Protein AF-A0A3P9P3L5-F1 (afdb_monomer_lite)

InterPro domains:
  IPR000198 Rho GTPase-activating protein domain [PS50238] (23-99)
  IPR008936 Rho GTPase activation protein [G3DSA:1.10.555.10] (2-95)
  IPR008936 Rho GTPase activation protein [SSF48350] (19-73)
  IPR051576 PX Domain-Containing Rho GAP [PTHR15729] (1-70)

Foldseek 3Di:
DDDDDDVVVCVVVVNDDDFPPPDDPVVNCVVLVHPDRVVVVLVVVLCVPPVPDPCPVNDDDDVVLVVQVNVVVGVPDPDDPDSVSVCVSPPDPDDDDDD

pLDDT: mean 77.46, std 15.01, range [30.58, 94.38]

Organism: Poecilia reticulata (NCBI:txid8081)

Secondary structure (DSSP, 8-state):
-PPPPPHHHHHHTTSS---SSSS-HHHHHHHHT-SS-HHHHHHHHHIIIII--TTTTTSPPPHHHHHHHHHHHHH--SS---HHHHHHHH--SS-----

Sequence (99 aa):
MKSRPPPQKLRQRGILRERVFGCDLGEHLHNSGHDVPQVVKSCAEFIEKIGVVDGIYRLSGISSNIQKLRFRLKILLSKSLTFSAFKEIFSPPNLSMEI

Structure (mmCIF, N/CA/C/O backbone):
data_AF-A0A3P9P3L5-F1
#
_entry.id   AF-A0A3P9P3L5-F1
#
loop_
_atom_site.group_PDB
_atom_site.id
_atom_site.type_symbol
_atom_site.label_atom_id
_atom_site.label_alt_id
_atom_site.label_comp_id
_atom_site.label_asym_id
_atom_site.label_entity_id
_atom_site.label_seq_id
_atom_site.pdbx_PDB_ins_code
_atom_site.Cartn_x
_atom_site.Cartn_y
_atom_site.Cartn_z
_atom_site.occupancy
_atom_site.B_iso_or_equiv
_atom_site.auth_seq_id
_atom_site.auth_comp_id
_atom_site.auth_asym_id
_atom_site.auth_atom_id
_atom_site.pdbx_PDB_model_num
ATOM 1 N N . MET A 1 1 ? 3.631 2.453 39.952 1.00 55.94 1 MET A N 1
ATOM 2 C CA . MET A 1 1 ? 3.816 2.564 38.484 1.00 55.94 1 MET A CA 1
ATOM 3 C C . MET A 1 1 ? 2.443 2.719 37.833 1.00 55.94 1 MET A C 1
ATOM 5 O O . MET A 1 1 ? 1.575 1.910 38.126 1.00 55.94 1 MET A O 1
ATOM 9 N N . LYS A 1 2 ? 2.190 3.764 37.029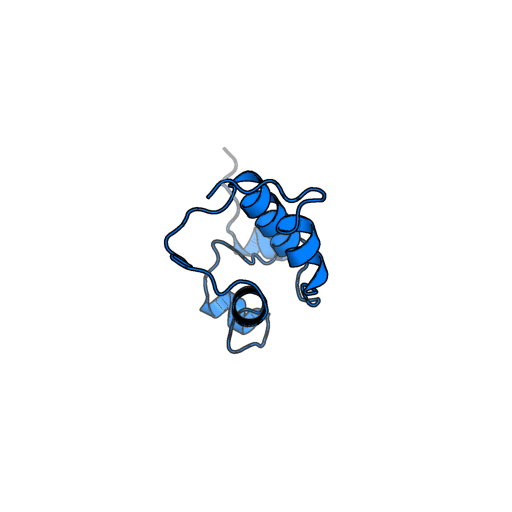 1.00 68.50 2 LYS A N 1
ATOM 10 C CA . LYS A 1 2 ? 0.903 3.908 36.314 1.00 68.50 2 LYS A CA 1
ATOM 11 C C . LYS A 1 2 ? 0.858 2.892 35.166 1.00 68.50 2 LYS A C 1
ATOM 13 O O . LYS A 1 2 ? 1.759 2.889 34.331 1.00 68.50 2 LYS A O 1
ATOM 18 N N . SER A 1 3 ? -0.155 2.028 35.143 1.00 80.12 3 SER A N 1
ATOM 19 C CA . SER A 1 3 ? -0.340 1.027 34.088 1.00 80.12 3 SER A CA 1
ATOM 20 C C . SER A 1 3 ? -0.666 1.688 32.744 1.00 80.12 3 SER A C 1
ATOM 22 O O . SER A 1 3 ? -1.318 2.735 32.688 1.00 80.12 3 SER A O 1
ATOM 24 N N . ARG A 1 4 ? -0.195 1.086 31.641 1.00 78.56 4 ARG A N 1
ATOM 25 C CA . ARG A 1 4 ? -0.537 1.532 30.283 1.00 78.56 4 ARG A CA 1
ATOM 26 C C . ARG A 1 4 ? -2.068 1.456 30.116 1.00 78.56 4 ARG A C 1
ATOM 28 O O . ARG A 1 4 ? -2.627 0.379 30.321 1.00 78.56 4 ARG A O 1
ATOM 35 N N . PRO A 1 5 ? -2.755 2.551 29.740 1.00 79.38 5 PRO A N 1
ATOM 36 C CA . PRO A 1 5 ? -4.199 2.531 29.534 1.00 79.38 5 PRO A CA 1
ATOM 37 C C . PRO A 1 5 ? -4.601 1.541 28.428 1.00 79.38 5 PRO A C 1
ATOM 39 O O . PRO A 1 5 ? -3.865 1.408 27.446 1.00 79.38 5 PRO A O 1
ATOM 42 N N . PRO A 1 6 ? -5.772 0.889 28.535 1.00 78.75 6 PRO A N 1
ATOM 43 C CA . PRO A 1 6 ? -6.263 -0.016 27.504 1.00 78.75 6 PRO A CA 1
ATOM 44 C C . PRO A 1 6 ? -6.511 0.729 26.177 1.00 78.75 6 PRO A C 1
ATOM 46 O O . PRO A 1 6 ? -6.917 1.899 26.204 1.00 78.75 6 PRO A O 1
ATOM 49 N N . PRO A 1 7 ? -6.328 0.068 25.015 1.00 70.75 7 PRO A N 1
ATOM 50 C CA . PRO A 1 7 ? -6.436 0.688 23.690 1.00 70.75 7 PRO A CA 1
ATOM 51 C C . PRO A 1 7 ? -7.743 1.456 23.481 1.00 70.75 7 PRO A C 1
ATOM 53 O O . PRO A 1 7 ? -7.733 2.556 22.940 1.00 70.75 7 PRO A O 1
ATOM 56 N N . GLN A 1 8 ? -8.854 0.933 23.997 1.00 76.06 8 GLN A N 1
ATOM 57 C CA . GLN A 1 8 ? -10.179 1.544 23.896 1.00 76.06 8 GLN A CA 1
ATOM 58 C C . GLN A 1 8 ? -10.250 2.927 24.571 1.00 76.06 8 GLN A C 1
ATOM 60 O O . GLN A 1 8 ? -10.780 3.871 23.987 1.00 76.06 8 GLN A O 1
ATOM 65 N N . LYS A 1 9 ? -9.620 3.096 25.746 1.00 76.50 9 LYS A N 1
ATOM 66 C CA . LYS A 1 9 ? -9.509 4.405 26.422 1.00 76.50 9 LYS A CA 1
ATOM 67 C C . LYS A 1 9 ? -8.599 5.369 25.659 1.00 76.50 9 LYS A C 1
ATOM 69 O O . LYS A 1 9 ? -8.810 6.577 25.711 1.00 76.50 9 LYS A O 1
ATOM 74 N N . LEU A 1 10 ? -7.594 4.855 24.947 1.00 76.56 10 LEU A N 1
ATOM 75 C CA . LEU A 1 10 ? -6.727 5.669 24.090 1.00 76.56 10 LEU A CA 1
ATOM 76 C C . LEU A 1 10 ? -7.455 6.126 22.816 1.00 76.56 10 LEU A C 1
ATOM 78 O O . LEU A 1 10 ? -7.250 7.265 22.401 1.00 76.56 10 LEU A O 1
ATOM 82 N N . ARG A 1 11 ? -8.332 5.290 22.2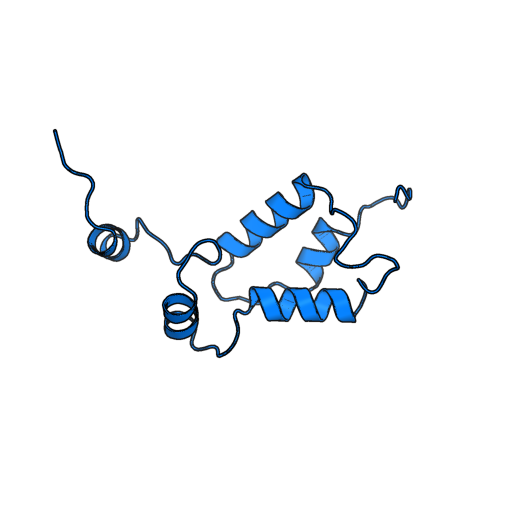34 1.00 71.12 11 ARG A N 1
ATOM 83 C CA . ARG A 1 11 ? -9.196 5.669 21.096 1.00 71.12 11 ARG A CA 1
ATOM 84 C C . ARG A 1 11 ? -10.216 6.730 21.500 1.00 71.12 11 ARG A C 1
ATOM 86 O O . ARG A 1 11 ? -10.299 7.756 20.840 1.00 71.12 11 ARG A O 1
ATOM 93 N N . GLN A 1 12 ? -10.912 6.537 22.627 1.00 75.00 12 GLN A N 1
ATOM 94 C CA . GLN A 1 12 ? -11.886 7.511 23.153 1.00 75.00 12 GLN A CA 1
ATOM 95 C C . GLN A 1 12 ? -11.266 8.885 23.435 1.00 75.00 12 GLN A C 1
ATOM 97 O O . GLN A 1 12 ? -11.904 9.908 23.224 1.00 75.00 12 GLN A O 1
ATOM 102 N N . ARG A 1 13 ? -10.004 8.921 23.879 1.00 75.44 13 ARG A N 1
ATOM 103 C CA . ARG A 1 13 ? -9.255 10.169 24.098 1.00 75.44 13 ARG A CA 1
ATOM 104 C C . ARG A 1 13 ? -8.693 10.788 22.812 1.00 75.44 13 ARG A C 1
ATOM 106 O O . ARG A 1 13 ? -7.970 11.773 22.894 1.00 75.44 13 ARG A O 1
ATOM 113 N N . GLY A 1 14 ? -8.933 10.184 21.646 1.00 65.50 14 GLY A N 1
ATOM 114 C CA . GLY A 1 14 ? -8.372 10.619 20.362 1.00 65.50 14 GLY A CA 1
ATOM 115 C C . GLY A 1 14 ? -6.854 10.433 20.233 1.00 65.50 14 GLY A C 1
ATOM 116 O O . GLY A 1 14 ? -6.264 10.852 19.237 1.00 65.50 14 GLY A O 1
ATOM 117 N N . ILE A 1 15 ? -6.212 9.796 21.221 1.00 71.44 15 ILE A N 1
ATOM 118 C CA . ILE A 1 15 ? -4.768 9.522 21.240 1.00 71.44 15 ILE A CA 1
ATOM 119 C C . ILE A 1 15 ? -4.446 8.425 20.222 1.00 71.44 15 ILE A C 1
ATOM 121 O O . ILE A 1 15 ? -3.465 8.514 19.485 1.00 71.44 15 ILE A O 1
ATOM 125 N N . LEU A 1 16 ? -5.288 7.389 20.164 1.00 67.56 16 LEU A N 1
ATOM 126 C CA . LEU A 1 16 ? -5.183 6.321 19.177 1.00 67.56 16 LEU A CA 1
ATOM 127 C C . LEU A 1 16 ? -6.129 6.618 18.010 1.00 67.56 16 LEU A C 1
ATOM 129 O O . LEU A 1 16 ? -7.319 6.313 18.068 1.00 67.56 16 LEU A O 1
ATOM 133 N N . ARG A 1 17 ? -5.577 7.234 16.960 1.00 66.94 17 ARG A N 1
ATOM 134 C CA . ARG A 1 17 ? -6.283 7.478 15.696 1.00 66.94 17 ARG A CA 1
ATOM 135 C C . ARG A 1 17 ? -6.470 6.186 14.910 1.00 66.94 17 ARG A C 1
ATOM 137 O O . ARG A 1 17 ? -5.736 5.216 15.113 1.00 66.94 17 ARG A O 1
ATOM 144 N N . GLU A 1 18 ? -7.446 6.202 14.009 1.00 68.44 18 GLU A N 1
ATOM 145 C CA . GLU A 1 18 ? -7.624 5.144 13.023 1.00 68.44 18 GLU A CA 1
ATOM 146 C C . GLU A 1 18 ? -6.314 4.916 12.260 1.00 68.44 18 GLU A C 1
ATOM 148 O O . GLU A 1 18 ? -5.601 5.853 11.890 1.00 68.44 18 GLU A O 1
ATOM 153 N N . ARG A 1 19 ? -5.949 3.644 12.120 1.00 75.06 19 ARG A N 1
ATOM 154 C CA . ARG A 1 19 ? -4.704 3.227 11.485 1.00 75.06 19 ARG A CA 1
ATOM 155 C C . ARG A 1 19 ? -5.053 2.594 10.149 1.00 75.06 19 ARG A C 1
ATOM 157 O O . ARG A 1 19 ? -5.996 1.821 10.071 1.00 75.06 19 ARG A O 1
ATOM 164 N N . VAL A 1 20 ? -4.262 2.917 9.131 1.00 80.94 20 VAL A N 1
ATOM 165 C CA . VAL A 1 20 ? -4.317 2.256 7.817 1.00 80.94 20 VAL A CA 1
ATOM 166 C C . VAL A 1 20 ? -3.375 1.045 7.773 1.00 80.94 20 VAL A C 1
ATOM 168 O O . VAL A 1 20 ? -3.632 0.076 7.072 1.00 80.94 20 VAL A O 1
ATOM 171 N N . PHE A 1 21 ? -2.286 1.072 8.551 1.00 86.12 21 PHE A N 1
ATOM 172 C CA . PHE A 1 21 ? -1.299 -0.008 8.620 1.00 86.12 21 PHE A CA 1
ATOM 173 C C . PHE A 1 21 ? -1.221 -0.604 10.023 1.00 86.12 21 PHE A C 1
ATOM 175 O O . PHE A 1 21 ? -1.2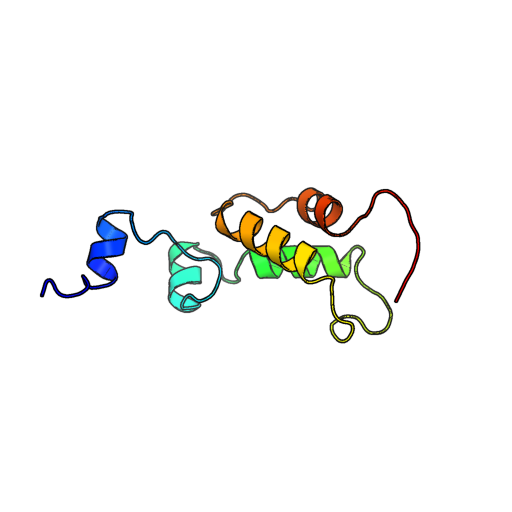51 0.132 11.014 1.00 86.12 21 PHE A O 1
ATOM 182 N N . GLY A 1 22 ? -1.032 -1.924 10.102 1.00 85.06 22 GLY A N 1
ATOM 183 C CA . GLY A 1 22 ? -0.864 -2.639 11.372 1.00 85.06 22 GLY A CA 1
ATOM 184 C C . GLY A 1 22 ? -2.123 -2.644 12.247 1.00 85.06 22 GLY A C 1
ATOM 185 O O . GLY A 1 22 ? -2.009 -2.702 13.471 1.00 85.06 22 GLY A O 1
ATOM 186 N N . CYS A 1 23 ? -3.304 -2.506 11.641 1.00 84.94 23 CYS A N 1
ATOM 187 C CA . CYS A 1 23 ? -4.597 -2.692 12.296 1.00 84.94 23 CYS A CA 1
ATOM 188 C C . CYS A 1 23 ? -5.243 -4.007 11.867 1.00 84.94 23 CYS A C 1
ATOM 190 O O . CYS A 1 23 ? -4.839 -4.607 10.871 1.00 84.94 23 CYS A O 1
ATOM 192 N N . ASP A 1 24 ? -6.259 -4.415 12.624 1.00 89.19 24 ASP A N 1
ATOM 193 C CA . ASP A 1 24 ? -7.158 -5.473 12.195 1.00 89.19 24 ASP A CA 1
ATOM 194 C C . ASP A 1 24 ? -7.918 -5.043 10.930 1.00 89.19 24 ASP A C 1
ATOM 196 O O . ASP A 1 24 ? -8.341 -3.887 10.806 1.00 89.19 24 ASP A O 1
ATOM 200 N N . LEU A 1 25 ? -8.050 -5.964 9.974 1.00 89.62 25 LEU A N 1
ATOM 201 C CA . LEU A 1 25 ? -8.703 -5.683 8.699 1.00 89.62 25 LEU A CA 1
ATOM 202 C C . LEU A 1 25 ? -10.218 -5.538 8.872 1.00 89.62 25 LEU A C 1
ATOM 204 O O . LEU A 1 25 ? -10.795 -4.617 8.305 1.00 89.62 25 LEU A O 1
ATOM 208 N N . GLY A 1 26 ? -10.856 -6.399 9.669 1.00 89.56 26 GLY A N 1
ATOM 209 C CA . GLY A 1 26 ? -12.302 -6.350 9.899 1.00 89.56 26 GLY A CA 1
ATOM 210 C C . GLY A 1 26 ? -12.724 -5.040 10.560 1.00 89.56 26 GLY A C 1
ATOM 211 O O . GLY A 1 26 ? -13.651 -4.381 10.097 1.00 89.56 26 GLY A O 1
ATOM 212 N N . GLU A 1 27 ? -11.980 -4.604 11.577 1.00 87.56 27 GLU A N 1
ATOM 213 C CA . GLU A 1 27 ? -12.165 -3.303 12.226 1.00 87.56 27 GLU A CA 1
ATOM 214 C C . GLU A 1 27 ? -11.981 -2.141 11.237 1.00 87.56 27 GLU A C 1
ATOM 216 O O . GLU A 1 27 ? -12.760 -1.189 11.252 1.00 87.56 27 GLU A O 1
ATOM 221 N N . HIS A 1 28 ? -10.971 -2.205 10.364 1.00 85.06 28 HIS A N 1
ATOM 222 C CA . HIS A 1 28 ? -10.718 -1.167 9.362 1.00 85.06 28 HIS A CA 1
ATOM 223 C C . HIS A 1 28 ? -11.838 -1.076 8.317 1.00 85.06 28 HIS A C 1
ATOM 225 O O . HIS A 1 28 ? -12.294 0.019 7.991 1.00 85.06 28 HIS A O 1
ATOM 231 N N . LEU A 1 29 ? -12.312 -2.212 7.804 1.00 88.62 29 LEU A N 1
ATOM 232 C CA . LEU A 1 29 ? -13.404 -2.251 6.828 1.00 88.62 29 LEU A CA 1
ATOM 233 C C . LEU A 1 29 ? -14.725 -1.797 7.449 1.00 88.62 29 LEU A C 1
ATOM 235 O O . LEU A 1 29 ? -15.427 -0.980 6.859 1.00 88.62 29 LEU A O 1
ATOM 239 N N . HIS A 1 30 ? -15.011 -2.233 8.677 1.00 87.75 30 HIS A N 1
ATOM 240 C CA . HIS A 1 30 ? -16.188 -1.794 9.420 1.00 87.75 30 HIS A CA 1
ATOM 241 C C . HIS A 1 30 ? -16.189 -0.277 9.666 1.00 87.75 30 HIS A C 1
ATOM 243 O O . HIS A 1 30 ? -17.204 0.374 9.442 1.00 87.75 30 HIS A O 1
ATOM 249 N N . ASN A 1 31 ? -15.052 0.301 10.076 1.00 83.31 31 ASN A N 1
ATOM 250 C CA . ASN A 1 31 ? -14.947 1.745 10.324 1.00 83.31 31 ASN A CA 1
ATOM 251 C C . ASN A 1 31 ? -15.000 2.573 9.030 1.00 83.31 31 ASN A C 1
ATOM 253 O O . ASN A 1 31 ? -15.555 3.669 9.030 1.00 83.31 31 ASN A O 1
ATOM 257 N N . SER A 1 32 ? -14.412 2.068 7.942 1.00 81.75 32 SER A N 1
ATOM 258 C CA . SER A 1 32 ? -14.351 2.780 6.659 1.00 81.75 32 SER A CA 1
ATOM 259 C C . SER A 1 32 ? -15.602 2.610 5.795 1.00 81.75 32 SER A C 1
ATOM 261 O O . SER A 1 32 ? -15.806 3.401 4.876 1.00 81.75 32 SER A O 1
ATOM 263 N N . GLY A 1 33 ? -16.439 1.604 6.070 1.00 86.19 33 GLY A N 1
ATOM 264 C CA . GLY A 1 33 ? -17.636 1.305 5.280 1.00 86.19 33 GLY A CA 1
ATOM 265 C C . GLY A 1 33 ? -17.320 0.802 3.868 1.00 86.19 33 GLY A C 1
ATOM 266 O O . GLY A 1 33 ? -18.112 1.000 2.948 1.00 86.19 33 GLY A O 1
ATOM 267 N N . HIS A 1 34 ? -16.145 0.203 3.669 1.00 87.31 34 HIS A N 1
ATOM 268 C CA . HIS A 1 34 ? -15.702 -0.321 2.381 1.00 87.31 34 HIS A CA 1
ATOM 269 C C . HIS A 1 34 ? -15.418 -1.818 2.458 1.00 87.31 34 HIS A C 1
ATOM 271 O O . HIS A 1 34 ? -14.871 -2.294 3.447 1.00 87.31 34 HIS A O 1
ATOM 277 N N . ASP A 1 35 ? -15.678 -2.536 1.365 1.00 92.75 35 ASP A N 1
ATOM 278 C CA . ASP A 1 35 ? -15.394 -3.978 1.276 1.00 92.75 35 ASP A CA 1
ATOM 279 C C . ASP A 1 35 ? -13.903 -4.284 1.063 1.00 92.75 35 ASP A C 1
ATOM 281 O O . ASP A 1 35 ? -13.435 -5.392 1.309 1.00 92.75 35 ASP A O 1
ATOM 285 N N . VAL A 1 36 ? -13.136 -3.291 0.600 1.00 91.06 36 VAL A N 1
ATOM 286 C CA . VAL A 1 36 ? -11.689 -3.391 0.369 1.00 91.06 36 VAL A CA 1
ATOM 287 C C . VAL A 1 36 ? -11.027 -2.088 0.831 1.00 91.06 36 VAL A C 1
ATOM 289 O O . VAL A 1 36 ? -11.544 -1.014 0.496 1.00 91.06 36 VAL A O 1
ATOM 292 N N . PRO A 1 37 ? -9.875 -2.135 1.535 1.00 88.50 37 PRO A N 1
ATOM 293 C CA . PRO A 1 37 ? -9.171 -0.927 1.950 1.00 88.50 37 PRO A CA 1
ATOM 294 C C . PRO A 1 37 ? -8.825 -0.042 0.749 1.00 88.50 37 PRO A C 1
ATOM 296 O O . PRO A 1 37 ? -8.243 -0.511 -0.231 1.00 88.50 37 PRO A O 1
ATOM 299 N N . GLN A 1 38 ? -9.112 1.257 0.841 1.00 85.88 38 GLN A N 1
ATOM 300 C CA . GLN A 1 38 ? -8.868 2.194 -0.265 1.00 85.88 38 GLN A CA 1
ATOM 301 C C . G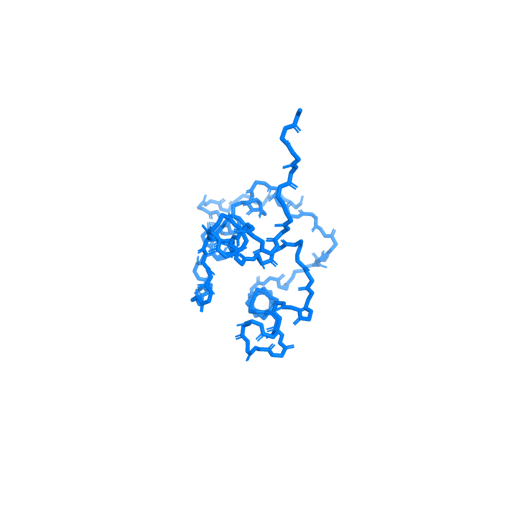LN A 1 38 ? -7.395 2.240 -0.688 1.00 85.88 38 GLN A C 1
ATOM 303 O O . GLN A 1 38 ? -7.099 2.326 -1.873 1.00 85.88 38 GLN A O 1
ATOM 308 N N . VAL A 1 39 ? -6.467 2.081 0.263 1.00 85.56 39 VAL A N 1
ATOM 309 C CA . VAL A 1 39 ? -5.031 1.957 -0.034 1.00 85.56 39 VAL A CA 1
ATOM 310 C C . VAL A 1 39 ? -4.733 0.822 -1.016 1.00 85.56 39 VAL A C 1
ATOM 312 O O . VAL A 1 39 ? -3.906 0.993 -1.906 1.00 85.56 39 VAL A O 1
ATOM 315 N N . VAL A 1 40 ? -5.415 -0.319 -0.885 1.00 90.12 40 VAL A N 1
ATOM 316 C CA . VAL A 1 40 ? -5.215 -1.476 -1.763 1.00 90.12 40 VAL A CA 1
ATOM 317 C C . VAL A 1 40 ? -5.747 -1.164 -3.158 1.00 90.12 40 VAL A C 1
ATOM 319 O O . VAL A 1 40 ? -5.016 -1.359 -4.126 1.00 90.12 40 VAL A O 1
ATOM 322 N N . LYS A 1 41 ? -6.964 -0.607 -3.260 1.00 89.44 41 LYS A N 1
ATOM 323 C CA . LYS A 1 41 ? -7.554 -0.197 -4.546 1.00 89.44 41 LYS A CA 1
ATOM 324 C C . LYS A 1 41 ? -6.665 0.806 -5.281 1.00 89.44 41 LYS A C 1
ATOM 326 O O . LYS A 1 41 ? -6.297 0.572 -6.424 1.00 89.44 41 LYS A O 1
ATOM 331 N N . SER A 1 42 ? -6.245 1.878 -4.607 1.00 86.88 42 SER A N 1
ATOM 332 C CA . SER A 1 42 ? -5.418 2.919 -5.228 1.00 86.88 42 SER A CA 1
ATOM 333 C C . SER A 1 42 ? -4.050 2.404 -5.681 1.00 86.88 42 SER A C 1
ATOM 335 O O . SER A 1 42 ? -3.576 2.795 -6.745 1.00 86.88 42 SER A O 1
ATOM 337 N N . CYS A 1 43 ? -3.408 1.526 -4.901 1.00 88.38 43 CYS A N 1
ATOM 338 C CA . CYS A 1 43 ? -2.155 0.892 -5.314 1.00 88.38 43 CYS A CA 1
ATOM 339 C C . CYS A 1 43 ? -2.350 -0.002 -6.547 1.00 88.38 43 CYS A C 1
ATOM 341 O O . CYS A 1 43 ? -1.533 0.062 -7.463 1.00 88.38 43 CYS A O 1
ATOM 343 N N . ALA A 1 44 ? -3.414 -0.813 -6.575 1.00 91.25 44 ALA A N 1
ATOM 344 C CA . ALA A 1 44 ? -3.724 -1.683 -7.707 1.00 91.25 44 ALA A CA 1
ATOM 345 C C . ALA A 1 44 ? -3.971 -0.866 -8.983 1.00 91.25 44 ALA A C 1
ATOM 347 O O . ALA A 1 44 ? -3.281 -1.072 -9.976 1.00 91.25 44 ALA A O 1
ATOM 348 N N . GLU A 1 45 ? -4.835 0.150 -8.918 1.00 89.75 45 GLU A N 1
ATOM 349 C CA . GLU A 1 45 ? -5.114 1.038 -10.054 1.00 89.75 45 GLU A CA 1
ATOM 350 C C . GLU A 1 45 ? -3.860 1.762 -10.569 1.00 89.75 45 GLU A C 1
ATOM 352 O O . GLU A 1 45 ? -3.705 1.980 -11.771 1.00 89.75 45 GLU A O 1
ATOM 357 N N . PHE A 1 46 ? -2.961 2.182 -9.671 1.00 87.75 46 PHE A N 1
ATOM 358 C CA . PHE A 1 46 ? -1.705 2.823 -10.066 1.00 87.75 46 PHE A CA 1
ATOM 359 C C . PHE A 1 46 ? -0.800 1.857 -10.835 1.00 87.75 46 PHE A C 1
ATOM 361 O O . PHE A 1 46 ? -0.246 2.215 -11.878 1.00 87.75 46 PHE A O 1
ATOM 368 N N . ILE A 1 47 ? -0.677 0.632 -10.325 1.00 89.12 47 ILE A N 1
ATOM 369 C CA . ILE A 1 47 ? 0.115 -0.427 -10.941 1.00 89.12 47 ILE A CA 1
ATOM 370 C C . ILE A 1 47 ? -0.447 -0.790 -12.315 1.00 89.12 47 ILE A C 1
ATOM 372 O O . ILE A 1 47 ? 0.310 -0.794 -13.280 1.00 89.12 47 ILE A O 1
ATOM 376 N N . GLU A 1 48 ? -1.754 -1.013 -12.424 1.00 91.75 48 GLU A N 1
ATOM 377 C CA . GLU A 1 48 ? -2.421 -1.355 -13.685 1.00 91.75 48 GLU A CA 1
ATOM 378 C C . GLU A 1 48 ? -2.225 -0.280 -14.760 1.00 91.75 48 GLU A C 1
ATOM 380 O O . GLU A 1 48 ? -2.061 -0.602 -15.934 1.00 91.75 48 GLU A O 1
ATOM 385 N N . LYS A 1 49 ? -2.209 1.002 -14.372 1.00 87.38 49 LYS A N 1
ATOM 386 C CA . LYS A 1 49 ? -2.068 2.115 -15.321 1.00 87.38 49 LYS A CA 1
ATOM 387 C C . LYS A 1 49 ? -0.644 2.314 -15.826 1.00 87.38 49 LYS A C 1
ATOM 389 O O . LYS A 1 49 ? -0.475 2.598 -17.008 1.00 87.38 49 LYS A O 1
ATOM 394 N N . ILE A 1 50 ? 0.358 2.279 -14.943 1.00 85.19 50 ILE A N 1
ATOM 395 C CA . ILE A 1 50 ? 1.738 2.664 -15.307 1.00 85.19 50 ILE A CA 1
ATOM 396 C C . ILE A 1 50 ? 2.842 1.841 -14.632 1.00 85.19 50 ILE A C 1
ATOM 398 O O . ILE A 1 50 ? 4.017 2.091 -14.881 1.00 85.19 50 ILE A O 1
ATOM 402 N N . GLY A 1 51 ? 2.496 0.911 -13.744 1.00 83.19 51 GLY A N 1
ATOM 403 C CA . GLY A 1 51 ? 3.460 0.132 -12.964 1.00 83.19 51 GLY A CA 1
ATOM 404 C C . GLY A 1 51 ? 3.740 -1.265 -13.513 1.00 83.19 51 GLY A C 1
ATOM 405 O O . GLY A 1 51 ? 4.567 -1.961 -12.930 1.00 83.19 51 GLY A O 1
ATOM 406 N N . VAL A 1 52 ? 3.070 -1.687 -14.593 1.00 88.62 52 VAL A N 1
ATOM 407 C CA . VAL A 1 52 ? 3.285 -2.998 -15.227 1.00 88.62 52 VAL A CA 1
ATOM 408 C C . VAL A 1 52 ? 4.638 -3.019 -15.939 1.00 88.62 52 VAL A C 1
ATOM 410 O O . VAL A 1 52 ? 4.781 -2.511 -17.048 1.00 88.62 52 VAL A O 1
ATOM 413 N N . VAL A 1 53 ? 5.632 -3.604 -15.274 1.00 87.81 53 VAL A N 1
ATOM 414 C CA . VAL A 1 53 ? 7.020 -3.743 -15.740 1.00 87.81 53 VAL A CA 1
ATOM 415 C C . VAL A 1 53 ? 7.519 -5.170 -15.510 1.00 87.81 53 VAL A C 1
ATOM 417 O O . VAL A 1 53 ? 6.905 -5.933 -14.758 1.00 87.81 53 VAL A O 1
ATOM 420 N N . ASP A 1 54 ? 8.639 -5.541 -16.132 1.00 90.75 54 ASP A N 1
ATOM 421 C CA . ASP A 1 54 ? 9.258 -6.841 -15.868 1.00 90.75 54 ASP A CA 1
ATOM 422 C C . ASP A 1 54 ? 9.687 -6.960 -14.396 1.00 90.75 54 ASP A C 1
ATOM 424 O O . ASP A 1 54 ? 10.182 -6.012 -13.785 1.00 90.75 54 ASP A O 1
ATOM 428 N N . GLY A 1 55 ? 9.443 -8.124 -13.798 1.00 91.00 55 GLY A N 1
ATOM 429 C CA . GLY A 1 55 ? 9.709 -8.347 -12.377 1.00 91.00 55 GLY A CA 1
ATOM 430 C C . GLY A 1 55 ? 8.841 -7.525 -11.412 1.00 91.00 55 GLY A C 1
ATOM 431 O O . GLY A 1 55 ? 9.219 -7.378 -10.245 1.00 91.00 55 GLY A O 1
ATOM 432 N N . ILE A 1 56 ? 7.685 -7.006 -11.846 1.00 88.75 56 ILE A N 1
ATOM 433 C CA . ILE A 1 56 ? 6.723 -6.342 -10.955 1.00 88.75 56 ILE A CA 1
ATOM 434 C C . ILE A 1 56 ? 6.395 -7.212 -9.727 1.00 88.75 56 ILE A C 1
ATOM 436 O O . ILE A 1 56 ? 6.308 -8.435 -9.814 1.00 88.75 56 ILE A O 1
ATOM 440 N N . TYR A 1 57 ? 6.261 -6.577 -8.559 1.00 91.75 57 TYR A N 1
ATOM 441 C CA . TYR A 1 57 ? 6.110 -7.200 -7.231 1.00 91.75 57 TYR A CA 1
ATOM 442 C C . TYR A 1 57 ? 7.325 -7.988 -6.709 1.00 91.75 57 TYR A C 1
ATOM 444 O O . TYR A 1 57 ? 7.394 -8.234 -5.505 1.00 91.75 57 TYR A O 1
ATOM 452 N N . ARG A 1 58 ? 8.290 -8.352 -7.564 1.00 94.38 58 ARG A N 1
ATOM 453 C CA . ARG A 1 58 ? 9.542 -9.022 -7.173 1.00 94.38 58 ARG A CA 1
ATOM 454 C C . ARG A 1 58 ? 10.668 -8.025 -6.910 1.00 94.38 58 ARG A C 1
ATOM 456 O O . ARG A 1 58 ? 11.393 -8.180 -5.929 1.00 94.38 58 ARG A O 1
ATOM 463 N N . LEU A 1 59 ? 10.839 -7.039 -7.791 1.00 89.25 59 LEU A N 1
ATOM 464 C CA . LEU A 1 59 ? 11.870 -6.014 -7.636 1.00 89.25 59 LEU A CA 1
ATOM 465 C C . LEU A 1 59 ? 11.551 -5.107 -6.443 1.00 89.25 59 LEU A C 1
ATOM 467 O O . LEU A 1 59 ? 10.404 -4.713 -6.217 1.00 89.25 59 LEU A O 1
ATOM 471 N N . SER A 1 60 ? 12.579 -4.798 -5.654 1.00 90.19 60 SER A N 1
ATOM 472 C CA . SER A 1 60 ? 12.420 -3.983 -4.451 1.00 90.19 60 SER A CA 1
ATOM 473 C C . SER A 1 60 ? 12.314 -2.508 -4.810 1.00 90.19 60 SER A C 1
ATOM 475 O O . SER A 1 60 ? 13.174 -1.957 -5.486 1.00 90.19 60 SER A O 1
ATOM 477 N N . GLY A 1 61 ? 11.276 -1.844 -4.306 1.00 87.44 61 GLY A N 1
ATOM 478 C CA . GLY A 1 61 ? 11.154 -0.395 -4.424 1.00 87.44 61 GLY A CA 1
ATOM 479 C C . GLY A 1 61 ? 12.118 0.356 -3.500 1.00 87.44 61 GLY A C 1
ATOM 480 O O . GLY A 1 61 ? 12.572 -0.157 -2.474 1.00 87.44 61 GLY A O 1
ATOM 481 N N . ILE A 1 62 ? 12.365 1.627 -3.817 1.00 90.56 62 ILE A N 1
ATOM 482 C CA . ILE A 1 62 ? 13.196 2.515 -2.997 1.00 90.56 62 ILE A CA 1
ATOM 483 C C . ILE A 1 62 ? 12.544 2.711 -1.617 1.00 90.56 62 ILE A C 1
ATOM 485 O O . ILE A 1 62 ? 11.471 3.308 -1.494 1.00 90.56 62 ILE A O 1
ATOM 489 N N . SER A 1 63 ? 13.220 2.254 -0.558 1.00 89.94 63 SER A N 1
ATOM 490 C CA . SER A 1 63 ? 12.702 2.263 0.822 1.00 89.94 63 SER A CA 1
ATOM 491 C C . SER A 1 63 ? 12.243 3.651 1.290 1.00 89.94 63 SER A C 1
ATOM 493 O O . SER A 1 63 ? 11.178 3.787 1.894 1.00 89.94 63 SER A O 1
ATOM 495 N N . SER A 1 64 ? 12.979 4.714 0.949 1.00 90.00 64 SER A N 1
ATOM 496 C CA . SER A 1 64 ? 12.610 6.090 1.312 1.00 90.00 64 SER A CA 1
ATOM 497 C C . SER A 1 64 ? 11.296 6.544 0.659 1.00 90.00 64 SER A C 1
ATOM 499 O O . SER A 1 64 ? 10.482 7.198 1.312 1.00 90.00 64 SER A O 1
ATOM 501 N N . ASN A 1 65 ? 11.035 6.143 -0.588 1.00 89.50 65 ASN A N 1
ATOM 502 C CA . ASN A 1 65 ? 9.776 6.417 -1.282 1.00 89.50 65 ASN A CA 1
ATOM 503 C C . ASN A 1 65 ? 8.618 5.631 -0.657 1.00 89.50 65 ASN A C 1
ATOM 505 O O . ASN A 1 65 ? 7.553 6.196 -0.402 1.00 89.50 65 ASN A O 1
ATOM 509 N N . ILE A 1 66 ? 8.849 4.367 -0.292 1.00 89.62 66 ILE A N 1
ATOM 510 C CA . ILE A 1 66 ? 7.866 3.545 0.428 1.00 89.62 66 ILE A CA 1
ATOM 511 C C . ILE A 1 66 ? 7.503 4.193 1.774 1.00 89.62 66 ILE A C 1
ATOM 513 O O . ILE A 1 66 ? 6.324 4.287 2.112 1.00 89.62 66 ILE A O 1
ATOM 517 N N . GLN A 1 67 ? 8.479 4.699 2.535 1.00 89.50 67 GLN A N 1
ATOM 518 C CA . GLN A 1 67 ? 8.209 5.380 3.808 1.00 89.50 67 GLN A CA 1
ATOM 519 C C . GLN A 1 67 ? 7.426 6.688 3.622 1.00 89.50 67 GLN A C 1
ATOM 521 O O . GLN A 1 67 ? 6.472 6.933 4.366 1.00 89.50 67 GLN A O 1
ATOM 526 N N . LYS A 1 68 ? 7.757 7.497 2.603 1.00 88.00 68 LYS A N 1
ATOM 527 C CA . LYS A 1 68 ? 6.981 8.702 2.245 1.00 88.00 68 LYS A CA 1
ATOM 528 C C . LYS A 1 68 ? 5.528 8.352 1.924 1.00 88.00 68 LYS A C 1
ATOM 530 O O . LYS A 1 68 ? 4.615 9.006 2.433 1.00 88.00 68 LYS A O 1
ATOM 535 N N . LEU A 1 69 ? 5.306 7.292 1.144 1.00 86.75 69 LEU A N 1
ATOM 536 C CA . LEU A 1 69 ? 3.967 6.819 0.800 1.00 86.75 69 LEU A CA 1
ATOM 537 C C . LEU A 1 69 ? 3.197 6.369 2.047 1.00 86.75 69 LEU A C 1
ATOM 539 O O . LEU A 1 69 ? 2.068 6.808 2.259 1.00 86.75 69 LEU A O 1
ATOM 543 N N . ARG A 1 70 ? 3.815 5.555 2.913 1.00 86.75 70 ARG A N 1
ATOM 544 C CA . ARG A 1 70 ? 3.203 5.093 4.174 1.00 86.75 70 ARG A CA 1
ATOM 545 C C . ARG A 1 70 ? 2.804 6.255 5.075 1.00 86.75 70 ARG A C 1
ATOM 547 O O . ARG A 1 70 ? 1.736 6.219 5.681 1.00 86.75 70 ARG A O 1
ATOM 554 N N . PHE A 1 71 ? 3.641 7.287 5.162 1.00 84.62 71 PHE A N 1
ATOM 555 C CA . PHE A 1 71 ? 3.342 8.480 5.948 1.00 84.62 71 PHE A CA 1
ATOM 556 C C . PHE A 1 71 ? 2.153 9.262 5.376 1.00 84.62 71 PHE A C 1
ATOM 558 O O . PHE A 1 71 ? 1.242 9.611 6.127 1.00 84.62 71 PHE A O 1
ATOM 565 N N . ARG A 1 72 ? 2.102 9.466 4.052 1.00 82.06 72 ARG A N 1
ATOM 566 C CA . ARG A 1 72 ? 0.960 10.127 3.396 1.00 82.06 72 ARG A CA 1
ATOM 567 C C . ARG A 1 72 ? -0.338 9.343 3.565 1.00 82.06 72 ARG A C 1
ATOM 569 O O . ARG A 1 72 ? -1.345 9.919 3.963 1.00 82.06 72 ARG A O 1
ATOM 576 N N . LEU A 1 73 ? -0.288 8.029 3.361 1.00 80.94 73 LEU A N 1
ATOM 577 C CA . LEU A 1 73 ? -1.417 7.118 3.567 1.00 80.94 73 LEU A CA 1
ATOM 578 C C . LEU A 1 73 ? -1.922 7.111 5.013 1.00 80.94 73 LEU A C 1
ATOM 580 O O . LEU A 1 73 ? -3.108 6.931 5.250 1.00 80.94 73 LEU A O 1
ATOM 584 N N . LYS A 1 74 ? -1.037 7.329 5.991 1.00 76.38 74 LYS A N 1
ATOM 585 C CA . LYS A 1 74 ? -1.412 7.426 7.407 1.00 76.38 74 LYS A CA 1
ATOM 586 C C . LYS A 1 74 ? -2.148 8.729 7.743 1.00 76.38 74 LYS A C 1
ATOM 588 O O . LYS A 1 74 ? -2.986 8.721 8.639 1.00 76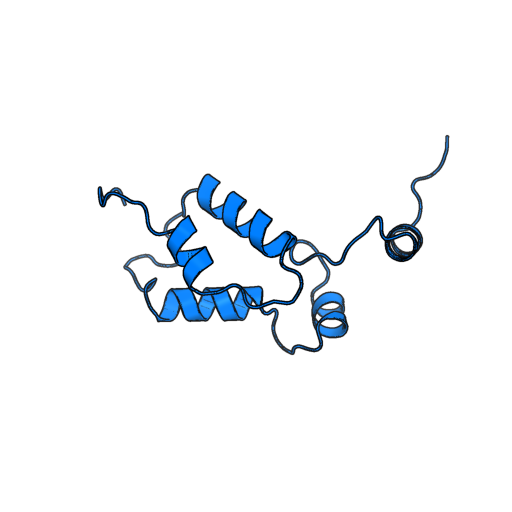.38 74 LYS A O 1
ATOM 593 N N . ILE A 1 75 ? -1.797 9.844 7.100 1.00 66.38 75 ILE A N 1
ATOM 594 C CA . ILE A 1 75 ? -2.370 11.172 7.394 1.00 66.38 75 ILE A CA 1
ATOM 595 C C . ILE A 1 75 ? -3.691 11.387 6.657 1.00 66.38 75 ILE A C 1
ATOM 597 O O . ILE A 1 75 ? -4.610 11.990 7.209 1.00 66.38 75 ILE A O 1
ATOM 601 N N . LEU A 1 76 ? -3.792 10.886 5.428 1.00 59.47 76 LEU A N 1
ATOM 602 C CA . LEU A 1 76 ? -4.977 11.015 4.590 1.00 59.47 76 LEU A CA 1
ATOM 603 C C . LEU A 1 76 ? -5.976 9.903 4.929 1.00 59.47 76 LEU A C 1
ATOM 605 O O . LEU A 1 76 ? -6.179 8.961 4.170 1.00 59.47 76 LEU A O 1
ATOM 609 N N . LEU A 1 77 ? -6.595 10.012 6.106 1.00 56.50 77 LEU A N 1
ATOM 610 C CA . LEU A 1 77 ? -7.792 9.242 6.430 1.00 56.50 77 LEU A CA 1
ATOM 611 C C . LEU A 1 77 ? -8.906 9.652 5.446 1.00 56.50 77 LEU A C 1
ATOM 613 O O . LEU A 1 77 ? -9.294 10.814 5.381 1.00 56.50 77 LEU A O 1
ATOM 617 N N . SER A 1 78 ? -9.371 8.681 4.662 1.00 53.00 78 SER A N 1
ATOM 618 C CA . SER A 1 78 ? -10.588 8.689 3.832 1.00 53.00 78 SER A CA 1
ATOM 619 C C . SER A 1 78 ? -10.703 9.598 2.600 1.00 53.00 78 SER A C 1
ATOM 621 O O . SER A 1 78 ? -11.690 9.469 1.877 1.00 53.00 78 SER A O 1
ATOM 623 N N . LYS A 1 79 ? -9.731 10.449 2.254 1.00 50.53 79 LYS A N 1
ATOM 624 C CA . LYS A 1 79 ? -9.822 11.241 1.010 1.00 50.53 79 LYS A CA 1
ATOM 625 C C . LYS A 1 79 ? -8.803 10.783 -0.016 1.00 50.53 79 LYS A C 1
ATOM 627 O O . LYS A 1 79 ? -7.615 11.018 0.167 1.00 50.53 79 LYS A O 1
ATOM 632 N N . SER A 1 80 ? -9.331 10.118 -1.053 1.00 55.69 80 SER A N 1
ATOM 633 C CA . SER A 1 80 ? -8.725 9.815 -2.355 1.00 55.69 80 SER A CA 1
ATOM 634 C C . SER A 1 80 ? -7.225 10.088 -2.378 1.00 55.69 80 SER A C 1
ATOM 636 O O . SER A 1 80 ? -6.818 11.227 -2.624 1.00 55.6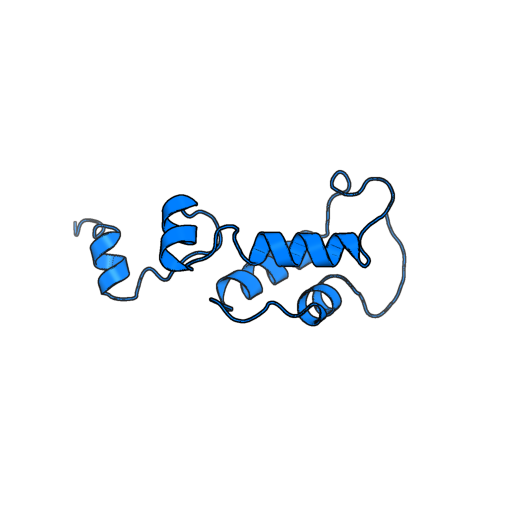9 80 SER A O 1
ATOM 638 N N . LEU A 1 81 ? -6.399 9.059 -2.155 1.00 59.56 81 LEU A N 1
ATOM 639 C CA . LEU A 1 81 ? -5.013 9.171 -2.586 1.00 59.56 81 LEU A CA 1
ATOM 640 C C . LEU A 1 81 ? -5.062 9.368 -4.094 1.00 59.56 81 LEU A C 1
ATOM 642 O O . LEU A 1 81 ? -5.379 8.453 -4.849 1.00 59.56 81 LEU A O 1
ATOM 646 N N . THR A 1 82 ? -4.837 10.595 -4.534 1.00 65.12 82 THR A N 1
ATOM 647 C CA . THR A 1 82 ? -4.860 10.891 -5.950 1.00 65.12 82 THR A CA 1
ATOM 648 C C . THR A 1 82 ? -3.661 10.208 -6.583 1.00 65.12 82 THR A C 1
ATOM 650 O O . THR A 1 82 ? -2.564 10.173 -6.022 1.00 65.12 82 THR A O 1
ATOM 653 N N . PHE A 1 83 ? -3.861 9.697 -7.791 1.00 68.62 83 PHE A N 1
ATOM 654 C CA . PHE A 1 83 ? -2.810 9.182 -8.667 1.00 68.62 83 PHE A CA 1
ATOM 655 C C . PHE A 1 83 ? -1.571 10.108 -8.724 1.00 68.62 83 PHE A C 1
ATOM 657 O O . PHE A 1 83 ? -0.440 9.647 -8.868 1.00 68.62 83 PHE A O 1
ATOM 664 N N . SER A 1 84 ? -1.765 11.417 -8.514 1.00 70.31 84 SER A N 1
ATOM 665 C CA . SER A 1 84 ? -0.694 12.408 -8.386 1.00 70.31 84 SER A CA 1
ATOM 666 C C . SER A 1 84 ? 0.263 12.174 -7.214 1.00 70.31 84 SER A C 1
ATOM 668 O O . SER A 1 84 ? 1.453 12.402 -7.387 1.00 70.31 84 SER A O 1
ATOM 670 N N . ALA A 1 85 ? -0.192 11.684 -6.055 1.00 76.19 85 ALA A N 1
ATOM 671 C CA . ALA A 1 85 ? 0.683 11.415 -4.912 1.00 76.19 85 ALA A CA 1
ATOM 672 C C . ALA A 1 85 ? 1.626 10.237 -5.185 1.00 76.19 85 ALA A C 1
ATOM 674 O O . ALA A 1 85 ? 2.803 10.294 -4.833 1.00 76.19 85 ALA A O 1
ATOM 675 N N . PHE A 1 86 ? 1.127 9.189 -5.849 1.00 79.62 86 PHE A N 1
ATOM 676 C CA . PHE A 1 86 ? 1.976 8.095 -6.316 1.00 79.62 86 PHE A CA 1
ATOM 677 C C . PHE A 1 86 ? 2.969 8.592 -7.366 1.00 79.62 86 PHE A C 1
ATOM 679 O O . PHE A 1 86 ? 4.158 8.316 -7.253 1.00 79.62 86 PHE A O 1
ATOM 686 N N . LYS A 1 87 ? 2.518 9.394 -8.336 1.00 77.19 87 LYS A N 1
ATOM 687 C CA . LYS A 1 87 ? 3.409 9.972 -9.347 1.00 77.19 87 LYS A CA 1
ATOM 688 C C . LYS A 1 87 ? 4.481 10.873 -8.727 1.00 77.19 87 LYS A C 1
ATOM 690 O O . LYS A 1 87 ? 5.626 10.779 -9.116 1.00 77.19 87 LYS A O 1
ATOM 695 N N . GLU A 1 88 ? 4.164 11.688 -7.729 1.00 80.50 88 GLU A N 1
ATOM 696 C CA . GLU A 1 88 ? 5.152 12.534 -7.042 1.00 80.50 88 GLU A CA 1
ATOM 697 C C . GLU A 1 88 ? 6.211 11.709 -6.290 1.00 80.50 88 GLU A C 1
ATOM 699 O O . GLU A 1 88 ? 7.385 12.066 -6.265 1.00 80.50 88 GLU A O 1
ATOM 704 N N . ILE A 1 89 ? 5.804 10.599 -5.670 1.00 80.06 89 ILE A N 1
ATOM 705 C CA . ILE A 1 89 ? 6.706 9.752 -4.880 1.00 80.06 89 ILE A CA 1
ATOM 706 C C . ILE A 1 89 ? 7.554 8.839 -5.772 1.00 80.06 89 ILE A C 1
ATOM 708 O O . ILE A 1 89 ? 8.718 8.599 -5.457 1.00 80.06 89 ILE A O 1
ATOM 712 N N . PHE A 1 90 ? 6.971 8.306 -6.847 1.00 78.75 90 PHE A N 1
ATOM 713 C CA . PHE A 1 90 ? 7.584 7.275 -7.688 1.00 78.75 90 PHE A CA 1
ATOM 714 C C . PHE A 1 90 ? 8.056 7.779 -9.058 1.00 78.75 90 PHE A C 1
ATOM 716 O O . PHE A 1 90 ? 8.767 7.048 -9.737 1.00 78.75 90 PHE A O 1
ATOM 723 N N . SER A 1 91 ? 7.722 9.009 -9.462 1.00 68.31 91 SER A N 1
ATOM 724 C CA . SER A 1 91 ? 8.274 9.654 -10.659 1.00 68.31 91 SER A CA 1
ATOM 725 C C . SER A 1 91 ? 9.365 10.641 -10.232 1.00 68.31 91 SER A C 1
ATOM 727 O O . SER A 1 91 ? 9.044 11.724 -9.737 1.00 68.31 91 SER A O 1
ATOM 729 N N . PRO A 1 92 ? 10.657 10.317 -10.402 1.00 55.03 92 PRO A N 1
ATOM 730 C CA . PRO A 1 92 ? 11.712 11.297 -10.192 1.00 55.03 92 PRO A CA 1
ATOM 731 C C . PRO A 1 92 ? 11.650 12.387 -11.280 1.00 55.03 92 PRO A C 1
ATOM 733 O O . PRO A 1 92 ? 11.363 12.080 -12.442 1.00 55.03 92 PRO A O 1
ATOM 736 N N . PRO A 1 93 ? 11.959 13.656 -10.963 1.00 48.47 93 PRO A N 1
ATOM 737 C CA . PRO A 1 93 ? 12.548 14.541 -11.953 1.00 48.47 93 PRO A CA 1
ATOM 738 C C . PRO A 1 93 ? 13.947 13.987 -12.252 1.00 48.47 93 PRO A C 1
ATOM 740 O O . PRO A 1 93 ? 14.785 13.915 -11.358 1.00 48.47 93 PRO A O 1
ATOM 743 N N . ASN A 1 94 ? 14.174 13.590 -13.501 1.00 37.53 94 ASN A N 1
ATOM 744 C CA . ASN A 1 94 ? 15.380 12.947 -14.038 1.00 37.53 94 ASN A CA 1
ATOM 745 C C . ASN A 1 94 ? 15.363 11.415 -14.006 1.00 37.53 94 ASN A C 1
ATOM 747 O O . ASN A 1 94 ? 15.743 10.739 -13.054 1.00 37.53 94 ASN A O 1
ATOM 751 N N . LEU A 1 95 ? 14.923 10.916 -15.157 1.00 43.78 95 LEU A N 1
ATOM 752 C CA . LEU A 1 95 ? 15.168 9.603 -15.717 1.00 43.78 95 LEU A CA 1
ATOM 753 C C . LEU A 1 95 ? 16.680 9.328 -15.748 1.00 43.78 95 LEU A C 1
ATOM 755 O O . LEU A 1 95 ? 17.401 9.763 -16.642 1.00 43.78 95 LEU A O 1
ATOM 759 N N . SER A 1 96 ? 17.173 8.597 -14.765 1.00 31.58 96 SER A N 1
ATOM 760 C CA . SER A 1 96 ? 18.384 7.799 -14.905 1.00 31.58 96 SER A CA 1
ATOM 761 C C . SER A 1 96 ? 18.032 6.459 -14.300 1.00 31.58 96 SER A C 1
ATOM 763 O O . SER A 1 96 ? 17.842 6.334 -13.094 1.00 31.58 96 SER A O 1
ATOM 765 N N . MET A 1 97 ? 17.777 5.515 -15.202 1.00 41.09 97 MET A N 1
ATOM 766 C CA . MET A 1 97 ? 17.514 4.127 -14.880 1.00 41.09 97 MET A CA 1
ATOM 767 C C . MET A 1 97 ? 18.648 3.587 -14.023 1.00 41.09 97 MET A C 1
ATOM 769 O O . MET A 1 97 ? 19.774 3.557 -14.502 1.00 41.09 97 MET A O 1
ATOM 773 N N . GLU A 1 98 ? 18.335 3.076 -12.842 1.00 30.58 98 GLU A N 1
ATOM 774 C CA . GLU A 1 98 ? 18.959 1.842 -12.385 1.00 30.58 98 GLU A CA 1
ATOM 775 C C . GLU A 1 98 ? 17.864 0.942 -11.818 1.00 30.58 98 GLU A C 1
ATOM 777 O O . GLU A 1 98 ? 16.980 1.381 -11.074 1.00 30.58 98 GLU A O 1
ATOM 782 N N . ILE A 1 99 ? 17.903 -0.277 -12.344 1.00 35.31 99 ILE A N 1
ATOM 783 C CA . ILE A 1 99 ? 17.024 -1.424 -12.126 1.00 35.31 99 ILE A CA 1
ATOM 784 C C . ILE A 1 99 ? 17.258 -1.986 -10.723 1.00 35.31 99 ILE A C 1
ATOM 786 O O . ILE A 1 99 ? 18.434 -2.011 -10.296 1.00 35.31 99 ILE A O 1
#

Radius of gyration: 17.06 Å; chains: 1; bounding box: 37×24×54 Å